Protein AF-A0ABD5BKU3-F1 (afdb_monomer_lite)

Structure (mmCIF, N/CA/C/O backbone):
data_AF-A0ABD5BKU3-F1
#
_entry.id   AF-A0ABD5BKU3-F1
#
loop_
_atom_site.group_PDB
_atom_site.id
_atom_site.type_symbol
_atom_site.label_atom_id
_atom_site.label_alt_id
_atom_site.label_comp_id
_atom_site.label_asym_id
_atom_site.label_entity_id
_atom_site.label_seq_id
_atom_site.pdbx_PDB_ins_code
_atom_site.Cartn_x
_atom_site.Cartn_y
_atom_site.Cartn_z
_atom_site.occupancy
_atom_site.B_iso_or_equiv
_atom_site.auth_seq_id
_atom_site.auth_comp_id
_atom_site.auth_asym_id
_atom_site.auth_atom_id
_atom_site.pdbx_PDB_model_num
ATOM 1 N N . MET A 1 1 ? 6.328 1.090 -20.667 1.00 44.50 1 MET A N 1
ATOM 2 C CA . MET A 1 1 ? 5.660 -0.100 -20.097 1.00 44.50 1 MET A CA 1
ATOM 3 C C . MET A 1 1 ? 4.752 0.402 -18.981 1.00 44.50 1 MET A C 1
ATOM 5 O O . MET A 1 1 ? 5.263 1.070 -18.096 1.00 44.50 1 MET A O 1
ATOM 9 N N . ARG A 1 2 ? 3.426 0.226 -19.069 1.00 54.12 2 ARG A N 1
ATOM 10 C CA . ARG A 1 2 ? 2.478 0.661 -18.024 1.00 54.12 2 ARG A CA 1
ATOM 11 C C . ARG A 1 2 ? 2.022 -0.582 -17.269 1.00 54.12 2 ARG A C 1
ATOM 13 O O . ARG A 1 2 ? 1.362 -1.436 -17.854 1.00 54.12 2 ARG A O 1
ATOM 20 N N . PHE A 1 3 ? 2.437 -0.726 -16.014 1.00 54.88 3 PHE A N 1
ATOM 21 C CA . PHE A 1 3 ? 1.910 -1.787 -15.163 1.00 54.88 3 PHE A CA 1
ATOM 22 C C . PHE A 1 3 ? 0.469 -1.420 -14.803 1.00 54.88 3 PHE A C 1
ATOM 24 O O . PHE A 1 3 ? 0.222 -0.359 -14.237 1.00 54.88 3 PHE A O 1
ATOM 31 N N . THR A 1 4 ? -0.480 -2.271 -15.181 1.00 63.09 4 THR A N 1
ATOM 32 C CA . THR A 1 4 ? -1.905 -2.073 -14.892 1.00 63.09 4 THR A CA 1
ATOM 33 C C . THR A 1 4 ? -2.330 -3.277 -14.073 1.00 63.09 4 THR A C 1
ATOM 35 O O . THR A 1 4 ? -2.481 -4.372 -14.607 1.00 63.09 4 THR A O 1
ATOM 38 N N . GLY A 1 5 ? -2.396 -3.108 -12.758 1.00 67.69 5 GLY A N 1
ATOM 39 C CA . GLY A 1 5 ? -2.616 -4.212 -11.836 1.00 67.69 5 GLY A CA 1
ATOM 40 C C . GLY A 1 5 ? -3.009 -3.721 -10.453 1.00 67.69 5 GLY A C 1
ATOM 41 O O . GLY A 1 5 ? -2.753 -2.569 -10.094 1.00 67.69 5 GLY A O 1
ATOM 42 N N . ALA A 1 6 ? -3.642 -4.613 -9.698 1.00 78.25 6 ALA A N 1
ATOM 43 C CA . ALA A 1 6 ? -4.032 -4.392 -8.317 1.00 78.25 6 ALA A CA 1
ATOM 44 C C . ALA A 1 6 ? -3.413 -5.479 -7.433 1.00 78.25 6 ALA A C 1
ATOM 46 O O . ALA A 1 6 ? -3.405 -6.653 -7.805 1.00 78.25 6 ALA A O 1
ATOM 47 N N . ILE A 1 7 ? -2.902 -5.087 -6.268 1.00 77.12 7 ILE A N 1
ATOM 48 C CA . ILE A 1 7 ? -2.489 -6.014 -5.211 1.00 77.12 7 ILE A CA 1
ATOM 49 C C . ILE A 1 7 ? -3.501 -5.871 -4.084 1.00 77.12 7 ILE A C 1
ATOM 51 O O . ILE A 1 7 ? -3.561 -4.822 -3.445 1.00 77.12 7 ILE A O 1
ATOM 55 N N . THR A 1 8 ? -4.294 -6.912 -3.847 1.00 75.31 8 THR A N 1
ATOM 56 C CA . THR A 1 8 ? -5.340 -6.908 -2.819 1.00 75.31 8 THR A CA 1
ATOM 57 C C . THR A 1 8 ? -4.918 -7.763 -1.631 1.00 75.31 8 THR A C 1
ATOM 59 O O . THR A 1 8 ? -4.618 -8.946 -1.771 1.00 75.31 8 THR A O 1
ATOM 62 N N . THR A 1 9 ? -4.916 -7.153 -0.451 1.00 75.81 9 THR A N 1
ATOM 63 C CA . THR A 1 9 ? -4.851 -7.808 0.859 1.00 75.81 9 THR A CA 1
ATOM 64 C C . THR A 1 9 ? -6.202 -7.625 1.567 1.00 75.81 9 THR A C 1
ATOM 66 O O . THR A 1 9 ? -7.014 -6.812 1.117 1.00 75.81 9 THR A O 1
ATOM 69 N N . PRO A 1 10 ? -6.490 -8.344 2.669 1.00 73.62 10 PRO A N 1
ATOM 70 C CA . PRO A 1 10 ? -7.805 -8.290 3.317 1.00 73.62 10 PRO A CA 1
ATOM 71 C C . PRO A 1 10 ? -8.274 -6.879 3.708 1.00 73.62 10 PRO A C 1
ATOM 73 O O . PRO A 1 10 ? -9.473 -6.618 3.711 1.00 73.62 10 PRO A O 1
ATOM 76 N N . ALA A 1 11 ? -7.345 -5.964 4.009 1.00 79.50 11 ALA A N 1
ATOM 77 C CA . ALA A 1 11 ? -7.660 -4.607 4.455 1.00 79.50 11 ALA A CA 1
ATOM 78 C C . ALA A 1 11 ? -7.277 -3.502 3.455 1.00 79.50 11 ALA A C 1
ATOM 80 O O . ALA A 1 11 ? -7.725 -2.372 3.627 1.00 79.50 11 ALA A O 1
ATOM 81 N N . CYS A 1 12 ? -6.471 -3.784 2.426 1.00 84.12 12 CYS A N 1
ATOM 82 C CA . CYS A 1 12 ? -5.964 -2.766 1.505 1.00 84.12 12 CYS A CA 1
ATOM 83 C C . CYS A 1 12 ? -5.859 -3.285 0.073 1.00 84.12 12 CYS A C 1
ATOM 85 O O . CYS A 1 12 ? -5.400 -4.396 -0.171 1.00 84.12 12 CYS A O 1
ATOM 87 N N . THR A 1 13 ? -6.203 -2.443 -0.896 1.00 88.50 13 THR A N 1
ATOM 88 C CA . THR A 1 13 ? -5.869 -2.665 -2.305 1.00 88.50 13 THR A CA 1
ATOM 89 C C . THR A 1 13 ? -4.902 -1.592 -2.771 1.00 88.50 13 THR A C 1
ATOM 91 O O . THR A 1 13 ? -5.165 -0.410 -2.585 1.00 88.50 13 THR A O 1
ATOM 94 N N . ILE A 1 14 ? -3.790 -1.992 -3.380 1.00 87.94 14 ILE A N 1
ATOM 95 C CA . ILE A 1 14 ? -2.842 -1.076 -4.014 1.00 87.94 14 ILE A CA 1
ATOM 96 C C . ILE A 1 14 ? -3.074 -1.109 -5.516 1.00 87.94 14 ILE A C 1
ATOM 98 O O . ILE A 1 14 ? -3.013 -2.183 -6.115 1.00 87.94 14 ILE A O 1
ATOM 102 N N . THR A 1 15 ? -3.314 0.047 -6.125 1.00 88.12 15 THR A N 1
ATOM 103 C CA . THR A 1 15 ? -3.528 0.187 -7.568 1.00 88.12 15 THR A CA 1
ATOM 104 C C . THR A 1 15 ? -2.537 1.167 -8.174 1.00 88.12 15 THR A C 1
ATOM 106 O O . THR A 1 15 ? -2.033 2.072 -7.510 1.00 88.12 15 THR A O 1
ATOM 109 N N . HIS A 1 16 ? -2.249 0.980 -9.460 1.00 83.56 16 HIS A N 1
ATOM 110 C CA . HIS A 1 16 ? -1.524 1.964 -10.251 1.00 83.56 16 HIS A CA 1
ATOM 111 C C . HIS A 1 16 ? -2.525 2.899 -10.946 1.00 83.56 16 HIS A C 1
ATOM 113 O O . HIS A 1 16 ? -3.311 2.444 -11.778 1.00 83.56 16 HIS A O 1
ATOM 119 N N . GLN A 1 17 ? -2.489 4.188 -10.617 1.00 81.81 17 GLN A N 1
ATOM 120 C CA . GLN A 1 17 ? -3.374 5.225 -11.147 1.00 81.81 17 GLN A CA 1
ATOM 121 C C . GLN A 1 17 ? -2.546 6.471 -11.487 1.00 81.81 17 GLN A C 1
ATOM 123 O O . GLN A 1 17 ? -1.763 6.928 -10.661 1.00 81.81 17 GLN A O 1
ATOM 128 N N . ASP A 1 18 ? -2.677 6.981 -12.716 1.00 81.12 18 ASP A N 1
ATOM 129 C CA . ASP A 1 18 ? -1.999 8.201 -13.191 1.00 81.12 18 ASP A CA 1
ATOM 130 C C . ASP A 1 18 ? -0.483 8.247 -12.899 1.00 81.12 18 ASP A C 1
ATOM 132 O O . ASP A 1 18 ? 0.050 9.235 -12.404 1.00 81.12 18 ASP A O 1
ATOM 136 N N . GLU A 1 19 ? 0.221 7.145 -13.194 1.00 76.81 19 GLU A N 1
ATOM 137 C CA . GLU A 1 19 ? 1.676 6.980 -12.966 1.00 76.81 19 GLU A CA 1
ATOM 138 C C . GLU A 1 19 ? 2.102 6.954 -11.486 1.00 76.81 19 GLU A C 1
ATOM 140 O O . GLU A 1 19 ? 3.291 6.984 -11.162 1.00 76.81 19 GLU A O 1
ATOM 145 N N . GLN A 1 20 ? 1.137 6.834 -10.573 1.00 80.50 20 GLN A N 1
ATOM 146 C CA . GLN A 1 20 ? 1.362 6.721 -9.139 1.00 80.50 20 GLN A CA 1
ATOM 147 C C . GLN A 1 20 ? 0.744 5.444 -8.573 1.00 80.50 20 GLN A C 1
ATOM 149 O O . GLN A 1 20 ? -0.156 4.836 -9.146 1.00 80.50 20 GLN A O 1
ATOM 154 N N . LEU A 1 21 ? 1.255 5.021 -7.418 1.00 85.81 21 LEU A N 1
ATOM 155 C CA . LEU A 1 21 ? 0.647 3.948 -6.642 1.00 85.81 21 LEU A CA 1
ATOM 156 C C . LEU A 1 21 ? -0.261 4.567 -5.583 1.00 85.81 21 LEU A C 1
ATOM 158 O O . LEU A 1 21 ? 0.194 5.378 -4.772 1.00 85.81 21 LEU A O 1
ATOM 162 N N . VAL A 1 22 ? -1.522 4.157 -5.594 1.00 89.44 22 VAL A N 1
ATOM 163 C CA . VAL A 1 22 ? -2.557 4.598 -4.660 1.00 89.44 22 VAL A CA 1
ATOM 164 C C . VAL A 1 22 ? -2.944 3.411 -3.791 1.00 89.44 22 VAL A C 1
ATOM 166 O O . VAL A 1 22 ? -3.139 2.299 -4.283 1.00 89.44 22 VAL A O 1
ATOM 169 N N . SER A 1 23 ? -3.033 3.632 -2.484 1.00 88.94 23 SER A N 1
ATOM 170 C CA . SER A 1 23 ? -3.592 2.663 -1.548 1.00 88.94 23 SER A CA 1
ATOM 171 C C . SER A 1 23 ? -5.054 2.972 -1.303 1.00 88.94 23 SER A C 1
ATOM 173 O O . SER A 1 23 ? -5.385 4.103 -0.978 1.00 88.94 23 SER A O 1
ATOM 175 N N . ASN A 1 24 ? -5.904 1.958 -1.376 1.00 89.75 24 ASN A N 1
ATOM 176 C CA . ASN A 1 24 ? -7.285 2.004 -0.932 1.00 89.75 24 ASN A CA 1
ATOM 177 C C . ASN A 1 24 ? -7.456 1.056 0.259 1.00 89.75 24 ASN A C 1
ATOM 179 O O . ASN A 1 24 ? -7.569 -0.158 0.078 1.00 89.75 24 ASN A O 1
ATOM 183 N N . CYS A 1 25 ? -7.416 1.599 1.472 1.00 87.56 25 CYS A N 1
ATOM 184 C CA . CYS A 1 25 ? -7.391 0.830 2.716 1.00 87.56 25 CYS A CA 1
ATOM 185 C C . CYS A 1 25 ? -8.650 1.047 3.548 1.00 87.56 25 CYS A C 1
ATOM 187 O O . CYS A 1 25 ? -9.142 2.168 3.639 1.00 87.56 25 CYS A O 1
ATOM 189 N N . PHE A 1 26 ? -9.147 -0.008 4.192 1.00 85.56 26 PHE A N 1
ATOM 190 C CA . PHE A 1 26 ? -10.260 0.092 5.126 1.00 85.56 26 PHE A CA 1
ATOM 191 C C . PHE A 1 26 ? -9.791 0.716 6.443 1.00 85.56 26 PHE A C 1
ATOM 193 O O . PHE A 1 26 ? -8.965 0.143 7.148 1.00 85.56 26 PHE A O 1
ATOM 200 N N . GLY A 1 27 ? -10.326 1.880 6.788 1.00 81.31 27 GLY A N 1
ATOM 201 C CA . GLY A 1 27 ? -9.963 2.616 7.994 1.00 81.31 27 GLY A CA 1
ATOM 202 C C . GLY A 1 27 ? -11.067 3.564 8.448 1.00 81.31 27 GLY A C 1
ATOM 203 O O . GLY A 1 27 ? -12.187 3.534 7.937 1.00 81.31 27 GLY A O 1
ATOM 204 N N . LYS A 1 28 ? -10.757 4.413 9.431 1.00 80.38 28 LYS A N 1
ATOM 205 C CA . LYS A 1 28 ? -11.675 5.452 9.917 1.00 80.38 28 LYS A CA 1
ATOM 206 C C . LYS A 1 28 ? -11.704 6.627 8.939 1.00 80.38 28 LYS A C 1
ATOM 208 O O . LYS A 1 28 ? -10.722 7.354 8.830 1.00 80.38 28 LYS A O 1
ATOM 213 N N . VAL A 1 29 ? -12.823 6.815 8.240 1.00 79.12 29 VAL A N 1
ATOM 214 C CA . VAL A 1 29 ? -13.025 7.936 7.301 1.00 79.12 29 VAL A CA 1
ATOM 215 C C . VAL A 1 29 ? -13.474 9.182 8.064 1.00 79.12 29 VAL A C 1
ATOM 217 O O . VAL A 1 29 ? -13.062 10.297 7.760 1.00 79.12 29 VAL A O 1
ATOM 220 N N . THR A 1 30 ? -14.310 8.986 9.083 1.00 78.75 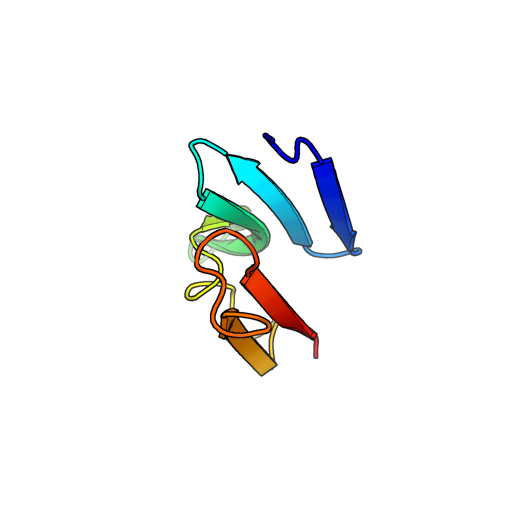30 THR A N 1
ATOM 221 C CA . THR A 1 30 ? -14.753 10.031 10.011 1.00 78.75 30 THR A CA 1
ATOM 222 C C . THR A 1 30 ? -14.730 9.495 11.441 1.00 78.75 30 THR A C 1
ATOM 224 O O . THR A 1 30 ? -14.490 8.308 11.672 1.00 78.75 30 THR A O 1
ATOM 227 N N . GLU A 1 31 ? -15.003 10.352 12.427 1.00 76.25 31 GLU A N 1
ATOM 228 C CA . GLU A 1 31 ? -15.057 9.952 13.840 1.00 76.25 31 GLU A CA 1
ATOM 229 C C . GLU A 1 31 ? -16.039 8.787 14.097 1.00 76.25 31 GLU A C 1
ATOM 231 O O . GLU A 1 31 ? -15.776 7.949 14.967 1.00 76.25 31 GLU A O 1
ATOM 236 N N . TYR A 1 32 ? -17.090 8.672 13.274 1.00 80.88 32 TYR A N 1
ATOM 237 C CA . TYR A 1 32 ? -18.195 7.720 13.439 1.00 80.88 32 TYR A CA 1
ATOM 238 C C . TYR A 1 32 ? -18.357 6.723 12.284 1.00 80.88 32 TYR A C 1
ATOM 240 O O . TYR A 1 32 ? -19.268 5.898 12.325 1.00 80.88 32 TYR A O 1
ATOM 248 N N . GLN A 1 33 ? -17.522 6.787 11.242 1.00 83.12 33 GLN A N 1
ATOM 249 C CA . GLN A 1 33 ? -17.661 5.915 10.075 1.00 83.12 33 GLN A CA 1
ATOM 250 C C . GLN A 1 33 ? -16.328 5.324 9.637 1.00 83.12 33 GLN A C 1
ATOM 252 O O . GLN A 1 33 ? -15.341 6.031 9.415 1.00 83.12 33 GLN A O 1
ATOM 257 N N . ASN A 1 34 ? -16.357 4.007 9.446 1.00 84.50 34 ASN A N 1
ATOM 258 C CA . ASN A 1 34 ? -15.292 3.261 8.802 1.00 84.50 34 ASN A CA 1
ATOM 259 C C . ASN A 1 34 ? -15.629 3.066 7.325 1.00 84.50 34 ASN A C 1
ATOM 261 O O . ASN A 1 34 ? -16.795 2.949 6.948 1.00 84.50 34 ASN A O 1
ATOM 265 N N . GLY A 1 35 ? -14.603 3.001 6.495 1.00 84.62 35 GLY A N 1
ATOM 266 C CA . GLY A 1 35 ? -14.744 2.837 5.061 1.00 84.62 35 GLY A CA 1
ATOM 267 C C . GLY A 1 35 ? -13.390 2.774 4.381 1.00 84.62 35 GLY A C 1
ATOM 268 O O . GLY A 1 35 ? -12.344 2.807 5.026 1.00 84.62 35 GLY A O 1
ATOM 269 N N . TYR A 1 36 ? -13.416 2.663 3.061 1.00 86.62 36 TYR A N 1
ATOM 270 C CA . TYR A 1 36 ? -12.201 2.634 2.263 1.00 86.62 36 TYR A CA 1
ATOM 271 C C . TYR A 1 36 ? -11.707 4.054 1.985 1.00 86.62 36 TYR A C 1
ATOM 273 O O . TYR A 1 36 ? -12.463 4.899 1.508 1.00 86.62 36 TYR A O 1
ATOM 281 N N . ILE A 1 37 ? -10.439 4.303 2.300 1.00 87.12 37 ILE A N 1
ATOM 282 C CA . ILE A 1 37 ? -9.761 5.581 2.103 1.00 87.12 37 ILE A CA 1
ATOM 283 C C . ILE A 1 37 ? -8.711 5.377 1.024 1.00 87.12 37 ILE A C 1
ATOM 285 O O . ILE A 1 37 ? -7.803 4.557 1.182 1.00 87.12 37 ILE A O 1
ATOM 289 N N . SER A 1 38 ? -8.844 6.142 -0.057 1.00 88.62 38 SER A N 1
ATOM 290 C CA . SER A 1 38 ? -7.819 6.246 -1.087 1.00 88.62 38 SER A CA 1
ATOM 291 C C . SER A 1 38 ? -6.797 7.303 -0.682 1.00 88.62 38 SER A C 1
ATOM 293 O O . SER A 1 38 ? -7.156 8.453 -0.436 1.00 88.62 38 SER A O 1
ATOM 295 N N . SER A 1 39 ? -5.533 6.914 -0.594 1.00 87.75 39 SER A N 1
ATOM 296 C CA . SER A 1 39 ? -4.431 7.790 -0.197 1.00 87.75 39 SER A CA 1
ATOM 297 C C . SER A 1 39 ? -3.140 7.427 -0.922 1.00 87.75 39 SER A C 1
ATOM 299 O O . SER A 1 39 ? -3.029 6.378 -1.568 1.00 87.75 39 SER A O 1
ATOM 301 N N . SER A 1 40 ? -2.142 8.307 -0.828 1.00 88.88 40 SER A N 1
ATOM 302 C CA . SER A 1 40 ? -0.794 7.954 -1.262 1.00 88.88 40 SER A CA 1
ATOM 303 C C . SER A 1 40 ? -0.237 6.830 -0.382 1.00 88.88 40 SER A C 1
ATOM 305 O O . SER A 1 40 ? -0.542 6.746 0.807 1.00 88.88 40 SER A O 1
ATOM 307 N N . LEU A 1 41 ? 0.658 6.000 -0.926 1.00 86.75 41 LEU A N 1
ATOM 308 C CA . LEU A 1 41 ? 1.280 4.916 -0.152 1.00 86.75 41 LEU A CA 1
ATOM 309 C C . LEU A 1 41 ? 1.954 5.386 1.152 1.00 86.75 41 LEU A C 1
ATOM 311 O O . LEU A 1 41 ? 2.017 4.641 2.123 1.00 86.75 41 LEU A O 1
ATOM 315 N N . LYS A 1 42 ? 2.472 6.620 1.186 1.00 83.44 42 LYS A N 1
ATOM 316 C CA . LYS A 1 42 ? 3.124 7.193 2.377 1.00 83.44 42 LYS A CA 1
ATOM 317 C C . LYS A 1 42 ? 2.132 7.574 3.478 1.00 83.44 42 LYS A C 1
ATOM 319 O O . LYS A 1 42 ? 2.530 7.713 4.630 1.00 83.44 42 LYS A O 1
ATOM 324 N N . GLU A 1 43 ? 0.869 7.747 3.115 1.00 86.56 43 GLU A N 1
ATOM 325 C CA . GLU A 1 43 ? -0.232 8.144 3.993 1.00 86.56 43 GLU A CA 1
ATOM 326 C C . GLU A 1 43 ? -1.148 6.960 4.317 1.00 86.56 43 GLU A C 1
ATOM 328 O O . GLU A 1 43 ? -2.274 7.144 4.779 1.00 86.56 43 GLU A O 1
ATOM 333 N N . MET A 1 44 ? -0.691 5.727 4.073 1.00 86.00 44 MET A N 1
ATOM 334 C CA . MET A 1 44 ? -1.406 4.544 4.537 1.00 86.00 44 MET A CA 1
ATOM 335 C C . MET A 1 44 ? -1.597 4.600 6.065 1.00 86.00 44 MET A C 1
ATOM 337 O O . MET A 1 44 ? -0.677 5.016 6.782 1.00 86.00 44 MET A O 1
ATOM 341 N N . PRO A 1 45 ? -2.758 4.159 6.588 1.00 82.19 45 PRO A N 1
ATOM 342 C CA . PRO A 1 45 ? -3.036 4.202 8.019 1.00 82.19 45 PRO A CA 1
ATOM 343 C C . PRO A 1 45 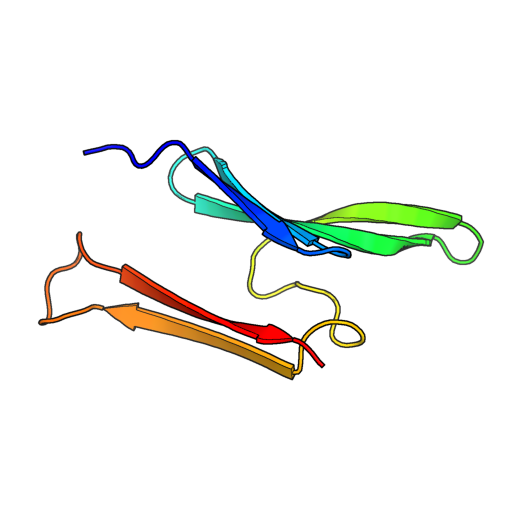? -1.977 3.452 8.835 1.00 82.19 45 PRO A C 1
ATOM 345 O O . PRO A 1 45 ? -1.694 2.274 8.594 1.00 82.19 45 PRO A O 1
ATOM 348 N N . LYS A 1 46 ? -1.404 4.125 9.839 1.00 82.62 46 LYS A N 1
ATOM 349 C CA . LYS A 1 46 ? -0.363 3.551 10.712 1.00 82.62 46 LYS A CA 1
ATOM 350 C C . LYS A 1 46 ? -0.894 2.439 11.619 1.00 82.62 46 LYS A C 1
ATOM 352 O O . LYS A 1 46 ? -0.093 1.700 12.201 1.00 82.62 46 LYS A O 1
ATOM 357 N N . GLU A 1 47 ? -2.213 2.313 11.775 1.00 82.06 47 GLU A N 1
ATOM 358 C CA . GLU A 1 47 ? -2.800 1.153 12.447 1.00 82.06 47 GLU A CA 1
ATOM 359 C C . GLU A 1 47 ? -2.660 -0.125 11.607 1.00 82.06 47 GLU A C 1
ATOM 361 O O . GLU A 1 47 ? -2.509 -1.198 12.180 1.00 82.06 47 GLU A O 1
ATOM 366 N N . LEU A 1 48 ? -2.646 -0.014 10.273 1.00 79.25 48 LEU A N 1
ATOM 367 C CA . LEU A 1 48 ? -2.591 -1.150 9.341 1.00 79.25 48 LEU A CA 1
ATOM 368 C C . LEU A 1 48 ? -1.167 -1.486 8.886 1.00 79.25 48 LEU A C 1
ATOM 370 O O . LEU A 1 48 ? -0.864 -2.636 8.571 1.00 79.25 48 LEU A O 1
ATOM 374 N N . VAL A 1 49 ? -0.297 -0.476 8.814 1.00 84.94 49 VAL A N 1
ATOM 375 C CA . VAL A 1 49 ? 1.037 -0.603 8.220 1.00 84.94 49 VAL A CA 1
ATOM 376 C C . VAL A 1 49 ? 2.105 -0.124 9.200 1.00 84.94 49 VAL A C 1
ATOM 378 O O . VAL A 1 49 ? 1.96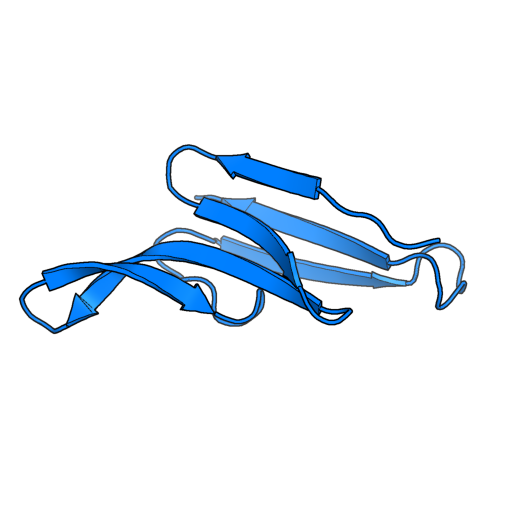0 0.895 9.874 1.00 84.94 49 VAL A O 1
ATOM 381 N N . SER A 1 50 ? 3.197 -0.878 9.291 1.00 85.62 50 SER A N 1
ATOM 382 C CA . SER A 1 50 ? 4.365 -0.554 10.116 1.00 85.62 50 SER A CA 1
ATOM 383 C C . SER A 1 50 ? 5.381 0.315 9.375 1.00 85.62 50 SER A C 1
ATOM 385 O O . SER A 1 50 ? 5.933 1.246 9.961 1.00 85.62 50 SER A O 1
ATOM 387 N N . ALA A 1 51 ? 5.606 0.041 8.089 1.00 86.19 51 ALA A N 1
ATOM 388 C CA . ALA A 1 51 ? 6.535 0.777 7.248 1.00 86.19 51 ALA A CA 1
ATOM 389 C C . ALA A 1 51 ? 6.136 0.695 5.771 1.00 86.19 51 ALA A C 1
ATOM 391 O O . ALA A 1 51 ? 5.658 -0.338 5.297 1.00 86.19 51 ALA A O 1
ATOM 392 N N . VAL A 1 52 ? 6.400 1.781 5.044 1.00 87.38 52 VAL A N 1
ATOM 393 C CA . VAL A 1 52 ? 6.323 1.834 3.584 1.00 87.38 52 VAL A CA 1
ATOM 394 C C . VAL A 1 52 ? 7.630 2.415 3.069 1.00 87.38 52 VAL A C 1
ATOM 396 O O . VAL A 1 52 ? 7.970 3.558 3.378 1.00 87.38 52 VAL A O 1
ATOM 399 N N . THR A 1 53 ? 8.374 1.631 2.294 1.00 89.50 53 THR A N 1
ATOM 400 C CA . THR A 1 53 ? 9.655 2.047 1.713 1.00 89.50 53 THR A CA 1
ATOM 401 C C . THR A 1 53 ? 9.616 1.964 0.195 1.00 89.50 53 THR A C 1
ATOM 403 O O . THR A 1 53 ? 8.863 1.185 -0.393 1.00 89.50 53 THR A O 1
ATOM 406 N N . SER A 1 54 ? 10.417 2.807 -0.458 1.00 87.81 54 SER A N 1
ATOM 407 C CA . SER A 1 54 ? 10.572 2.787 -1.909 1.00 87.81 54 SER A CA 1
ATOM 408 C C . SER A 1 54 ? 12.017 3.032 -2.311 1.00 87.81 54 SER A C 1
ATOM 410 O O . SER A 1 54 ? 12.620 3.986 -1.821 1.00 87.81 54 SER A O 1
ATOM 412 N N . GLU A 1 55 ? 12.527 2.238 -3.244 1.00 89.56 55 GLU A N 1
ATOM 413 C CA . GLU A 1 55 ? 13.909 2.298 -3.725 1.00 89.56 55 GLU A CA 1
ATOM 414 C C . GLU A 1 55 ? 13.971 2.197 -5.255 1.00 89.56 55 GLU A C 1
ATOM 416 O O . GLU A 1 55 ? 13.131 1.546 -5.886 1.00 89.56 55 GLU A O 1
ATOM 421 N N . ILE A 1 56 ? 14.965 2.864 -5.849 1.00 88.94 56 ILE A N 1
ATOM 422 C CA . ILE A 1 56 ? 15.307 2.717 -7.268 1.00 88.94 56 ILE A CA 1
ATOM 423 C C . ILE A 1 56 ? 16.171 1.463 -7.397 1.00 88.94 56 ILE A C 1
ATOM 425 O O . ILE A 1 56 ? 17.197 1.336 -6.727 1.00 88.94 56 ILE A O 1
ATOM 429 N N . VAL A 1 57 ? 15.759 0.525 -8.245 1.00 90.31 57 VAL A N 1
ATOM 430 C CA . VAL A 1 57 ? 16.460 -0.747 -8.434 1.00 90.31 57 VAL A CA 1
ATOM 431 C C . VAL A 1 57 ? 17.525 -0.573 -9.507 1.00 90.31 57 VAL A C 1
ATOM 433 O O . VAL A 1 57 ? 17.243 -0.060 -10.584 1.00 90.31 57 VAL A O 1
ATOM 436 N N . ASN A 1 58 ? 18.752 -1.017 -9.228 1.00 91.88 58 ASN A N 1
ATOM 437 C CA . ASN A 1 58 ? 19.877 -0.981 -10.173 1.00 91.88 58 ASN A CA 1
ATOM 438 C C . ASN A 1 58 ? 20.185 0.416 -10.749 1.00 91.88 58 ASN A C 1
ATOM 440 O O . ASN A 1 58 ? 20.735 0.518 -11.841 1.00 91.88 58 ASN A O 1
ATOM 444 N N . ASN A 1 59 ? 19.836 1.486 -10.022 1.00 86.06 59 ASN A N 1
ATOM 445 C CA . ASN A 1 59 ? 19.955 2.873 -10.483 1.00 86.06 59 ASN A CA 1
ATOM 446 C C . ASN A 1 59 ? 19.173 3.177 -11.783 1.00 86.06 59 ASN A C 1
ATOM 448 O O . ASN A 1 59 ? 19.465 4.155 -12.467 1.00 86.06 59 ASN A O 1
ATOM 452 N N . ASP A 1 60 ? 18.180 2.347 -12.119 1.00 86.81 60 ASP A N 1
ATOM 453 C CA . ASP A 1 60 ? 17.290 2.555 -13.257 1.00 86.81 60 ASP A CA 1
ATOM 454 C C . ASP A 1 60 ? 16.018 3.285 -12.784 1.00 86.81 60 ASP A C 1
ATOM 456 O O . ASP A 1 60 ? 15.223 2.701 -12.041 1.00 86.81 60 ASP A O 1
ATOM 460 N N . PRO A 1 61 ? 15.778 4.543 -13.205 1.00 82.25 61 PRO A N 1
ATOM 461 C CA . PRO A 1 61 ? 14.621 5.324 -12.765 1.00 82.25 61 PRO A CA 1
ATOM 462 C C . PRO A 1 61 ? 13.272 4.725 -13.197 1.00 82.25 61 PRO A C 1
ATOM 464 O O . PRO A 1 61 ? 12.236 5.103 -12.649 1.00 82.25 61 PRO A O 1
ATOM 467 N N . HIS A 1 62 ? 13.261 3.789 -14.149 1.00 83.25 62 HIS A N 1
ATOM 468 C CA . HIS A 1 62 ? 12.064 3.070 -14.578 1.00 83.25 62 HIS A CA 1
ATOM 469 C C . HIS A 1 62 ? 11.753 1.850 -13.702 1.00 83.25 62 HIS A C 1
ATOM 471 O O . HIS A 1 62 ? 10.637 1.328 -13.756 1.00 83.25 62 HIS A O 1
ATOM 477 N N . LEU A 1 63 ? 12.706 1.398 -12.883 1.00 83.38 63 LEU A N 1
ATOM 478 C CA . LEU A 1 63 ? 12.547 0.259 -11.987 1.00 83.38 63 LEU A CA 1
ATOM 479 C C . LEU A 1 63 ? 12.477 0.735 -10.540 1.00 83.38 63 LEU A C 1
ATOM 481 O O . LEU A 1 63 ? 13.477 1.059 -9.901 1.00 83.38 63 LEU A O 1
ATOM 485 N N . LYS A 1 64 ? 11.266 0.722 -9.990 1.00 84.88 64 LYS A N 1
ATOM 486 C CA . LYS A 1 64 ? 11.010 1.091 -8.600 1.00 84.88 64 LYS A CA 1
ATOM 487 C C . LYS A 1 64 ? 10.511 -0.114 -7.824 1.00 84.88 64 LYS A C 1
ATOM 489 O O . LYS A 1 64 ? 9.543 -0.756 -8.229 1.00 84.88 64 LYS A O 1
ATOM 494 N N . ARG A 1 65 ? 11.137 -0.393 -6.684 1.00 87.50 65 ARG A N 1
ATOM 495 C CA . ARG A 1 65 ? 10.639 -1.375 -5.720 1.00 87.50 65 ARG A CA 1
ATOM 496 C C . ARG A 1 65 ? 9.959 -0.656 -4.576 1.00 87.50 65 ARG A C 1
ATOM 498 O O . ARG A 1 65 ? 10.463 0.345 -4.073 1.00 87.50 65 ARG A O 1
ATOM 505 N N . VAL A 1 66 ? 8.799 -1.167 -4.195 1.00 86.81 66 VAL A N 1
ATOM 506 C CA . VAL A 1 66 ? 8.007 -0.664 -3.081 1.00 86.81 66 VAL A CA 1
ATOM 507 C C . VAL A 1 66 ? 7.757 -1.821 -2.133 1.00 86.81 66 VAL A C 1
ATOM 509 O O . VAL A 1 66 ? 7.284 -2.872 -2.563 1.00 86.81 66 VAL A O 1
ATOM 512 N N . THR A 1 67 ? 8.058 -1.611 -0.856 1.00 88.06 67 THR A N 1
ATOM 513 C CA . THR A 1 67 ? 7.833 -2.595 0.203 1.00 88.06 67 THR A CA 1
ATOM 514 C C . THR A 1 67 ? 6.845 -2.017 1.202 1.00 88.06 67 THR A C 1
ATOM 516 O O . THR A 1 67 ? 7.048 -0.922 1.726 1.00 88.06 67 THR A O 1
ATOM 519 N N . ILE A 1 68 ? 5.765 -2.757 1.451 1.00 86.69 68 ILE A N 1
ATOM 520 C CA . ILE A 1 68 ? 4.708 -2.402 2.400 1.00 86.69 68 ILE A CA 1
ATOM 521 C C . ILE A 1 68 ? 4.680 -3.495 3.463 1.00 86.69 68 ILE A C 1
ATOM 523 O O . ILE A 1 68 ? 4.389 -4.651 3.155 1.00 86.69 68 ILE A O 1
ATOM 527 N N . SER A 1 69 ? 4.984 -3.128 4.704 1.00 86.50 69 SER A N 1
ATOM 528 C CA . SER A 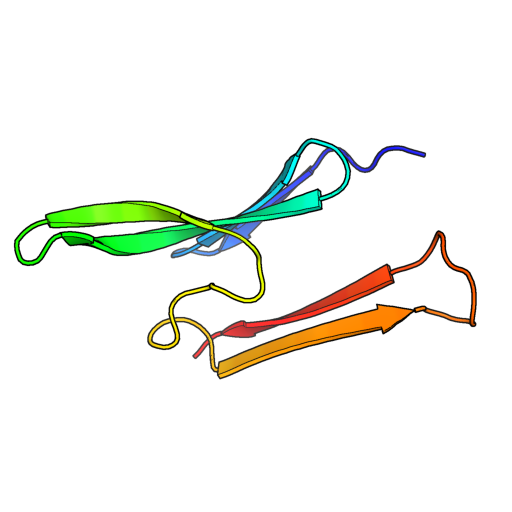1 69 ? 5.010 -4.053 5.836 1.00 86.50 69 SER A CA 1
ATOM 529 C C . SER A 1 69 ? 3.740 -3.895 6.663 1.00 86.50 69 SER A C 1
ATOM 531 O O . SER A 1 69 ? 3.624 -2.959 7.458 1.00 86.50 69 SER A O 1
ATOM 533 N N . TYR A 1 70 ? 2.784 -4.800 6.479 1.00 83.06 70 TYR A N 1
ATOM 534 C CA . TYR A 1 70 ? 1.555 -4.852 7.276 1.00 83.06 70 TYR A CA 1
ATOM 535 C C . TYR A 1 70 ? 1.847 -5.264 8.728 1.00 83.06 70 TYR A C 1
ATOM 537 O O . TYR A 1 70 ? 2.868 -5.905 8.991 1.00 83.06 70 TYR A O 1
ATOM 545 N N . LYS A 1 71 ? 0.990 -4.840 9.660 1.00 81.38 71 LYS A N 1
ATOM 546 C CA . LYS A 1 71 ? 1.020 -5.278 11.064 1.00 81.38 71 LYS A CA 1
ATOM 547 C C . LYS A 1 71 ? 0.190 -6.535 11.287 1.00 81.38 71 LYS A C 1
ATOM 549 O O . LYS A 1 71 ? -0.804 -6.714 10.550 1.00 81.38 71 LYS A O 1
#

Secondary structure (DSSP, 8-state):
-----EEE-SSEEEEEETTEEEEEEEEEEETTEEEEEEEEGGGS-TTTEEEEEEEEGGG-TT-EEEEEEE-

Organism: Serratia marcescens (NCBI:txid615)

pLDDT: mean 82.38, std 8.37, range [44.5, 91.88]

InterPro domains:
  IPR059806 YmdA, beta-sandwich domain [PF27184] (2-71)

Radius of gyration: 13.24 Å; chains: 1; bounding box: 38×18×34 Å

Sequence (71 aa):
MRFTGAITTPACTITHQDEQLVSNCFGKVTEYQNGYISSSLKEMPKELVSAVTSEIVNNDPHLKRVTISYK

Foldseek 3Di:
DDDADWDDDPFWIWGQDPNAIWIFGFDDPDPPDTDTDIDHPVPPDCQFWVDWDKDAPPPDPVDMDIDTHTD

=== Feature glossary ===
A reading guide for the features in this record.

Start from the sequence.

  · Sequence gives the chain of amino acids in standard one-letter code (A=alanine, C=cysteine, …, Y=tyrosine), read N→C. It is the only feature that is directly encoded by the gene; all structural features are derived from the folded form of this sequence.

Fold it, and you get atomic coordinates and the backbone conformation that goes with them.

  · The mmCIF table is the protein's shape written out atom by atom. For each backbone N, Cα, C, and carbonyl O, it records an (x, y, z) coordinate triple in Å plus the residue type, chain letter, and residue number.

  · Backbone dihedral angles. Every residue except chain termini has a φ (preceding-C → N → Cα → C) and a ψ (N → Cα → C → next-N). They are reported in degrees following the IUPAC sign convention. Secondary structure is essentially a statement about which (φ, ψ) basin each residue occupies.

  · DSSP 8-state secondary structure assigns each residue one of H 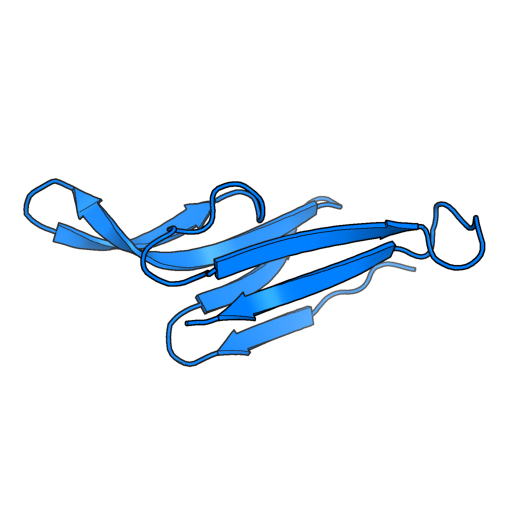(α-helix), G (3₁₀-helix), I (π-helix), E (extended β-strand), B (isolated β-bridge), T (hydrogen-bonded turn), S (bend), or '-' (coil). The assignment is computed from backbone hydrogen-bond geometry via the Kabsch–Sander algorithm.

  · P-SEA three-state annotation labels each residue as helix, strand, or coil based purely on the geometry of the Cα trace. It serves as a fallback when the full backbone (and thus DSSP) is unavailable.

Summarize the fold with a handful of shape descriptors and a per-residue structural alphabet.

  · Radius of gyration (Rg) is the root-mean-square distance of Cα atoms from their centroid — a single number for overall size and compactness. A globular domain of N residues has Rg ≈ 2.2·N^0.38 Å; an extended or disordered chain has a much larger Rg. The Cα contact count is the number of residue pairs whose Cα atoms are within 8 Å and are more than four positions apart in sequence — a standard proxy for tertiary packing density. The bounding box is the smallest axis-aligned box enclosing all Cα atoms.

  · Foldseek's 3Di representation compresses backbone geometry into a per-residue letter drawn from a learned twenty-state alphabet. It captures the tertiary interaction pattern around each residue — which residues are packed against it in space, regardless of where they are in sequence.

  · Accessible surface area quantifies burial. A residue with SASA near zero is packed into the hydrophobic core; one with SASA >100 Å² sits on the surface. Computed here via the Shrake–Rupley numerical algorithm with a 1.4 Å probe.

Ask how reliable the model is.

  · For AlphaFold models, the B-factor field carries pLDDT — the model's own estimate of local accuracy on a 0–100 scale. Regions with pLDDT<50 should be treated as essentially unmodeled; they often correspond to intrinsically disordered segments.

  · For experimental (PDB) structures, the B-factor (temperature factor) quantifies the positional spread of each atom in the 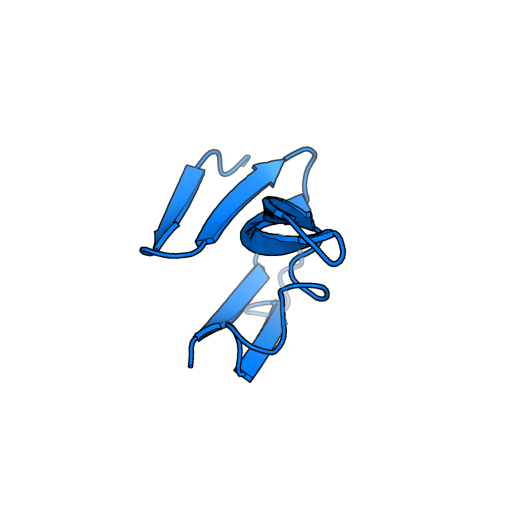crystal — a combination of thermal vibration and static disorder — in units of Å². High B-factors mark flexible loops or poorly resolved regions; low B-factors mark the rigid, well-ordered core.

  · PAE(i, j) answers: if I align the predicted and true structures on residue i, how far off (in Å) do I expect residue j to be? A block-diagonal PAE matrix with low values on the blocks and high values off-diagonal is the signature of a multi-domain protein with confidently predicted domains but uncertain inter-domain orientation.

Place it in context: what it resembles, what it is annotated as, and how it looks.

  · Structural nearest neighbors (via Foldseek easy-search vs the PDB). Reported per hit: target PDB id, E-value, and alignment TM-score. A TM-score above ~0.5 is the conventional threshold for 'same fold'.

  · Functional annotations link the protein to curated databases. InterPro entries identify conserved domains and families by matching the sequence against member-database signatures (Pfam, PROSITE, CDD, …). Gene Ontology (GO) terms describe molecular function, biological process, and cellular component in a controlled vocabulary. CATH places the structure in a hierarchical fold classification (Class/Architecture/Topology/Homologous-superfamily). The organism is the source species.

  · Plot images: a contact map (which residues are close in 3D, as an N×N binary image), a Ramachandran scatter (backbone torsion angles, revealing secondary-structure composition at a glance), and — for AlphaFold structures — a PAE heatmap (pairwise prediction confidence).

  · Structure images are PyMOL renders from six orthogonal camera directions. Cartoon representation draws helices as coils and strands as arrows; sticks shows the backbone as bonds; surface shows the solvent-excluded envelope. Rainbow coloring maps sequence position to hue (blue→red, N→C); chain coloring assigns a distinct color per polypeptide.